Protein AF-A0A149URJ4-F1 (afdb_monomer_lite)

Secondary structure (DSSP, 8-state):
-EEEEEEEEEEEE-GGGS-HHHHHHHHHHS----SHHHHHHHHHHHHHTTSSPPEETTBTTT-EETTTEEGGGTEEEEEEEEEEEEEEP---

Radius of gyration: 15.44 Å; chains: 1; bounding box: 35×32×42 Å

Foldseek 3Di:
DDKDKDWDKDWDWPVVLCDPVLLVVLVVPHNVDPDPVVVRVVLQVCCVVVVFDWAADPPRQQDQDPSCGRCVSITHGIDGPDMDMDDDDDDD

Structure (mmCIF, N/CA/C/O backbone):
data_AF-A0A149URJ4-F1
#
_entry.id   AF-A0A149URJ4-F1
#
loop_
_atom_site.group_PDB
_atom_site.id
_atom_site.type_symbol
_atom_site.label_atom_id
_atom_site.label_alt_id
_atom_site.label_comp_id
_atom_site.label_asym_id
_atom_site.label_entity_id
_atom_site.label_seq_id
_atom_site.pdbx_PDB_ins_code
_atom_site.Cartn_x
_atom_site.Cartn_y
_atom_site.Cartn_z
_atom_site.occupancy
_atom_site.B_iso_or_equiv
_atom_site.auth_seq_id
_atom_site.auth_comp_id
_atom_site.auth_asym_id
_atom_site.auth_atom_id
_atom_site.pdbx_PDB_model_num
ATOM 1 N N . MET A 1 1 ? -13.094 -8.749 28.520 1.00 83.38 1 MET A N 1
ATOM 2 C CA . MET A 1 1 ? -13.567 -7.679 27.620 1.00 83.38 1 MET A CA 1
ATOM 3 C C . MET A 1 1 ? -12.766 -7.790 26.346 1.00 83.38 1 MET A C 1
ATOM 5 O O . MET A 1 1 ? -11.550 -7.651 26.410 1.00 83.38 1 MET A O 1
ATOM 9 N N . LEU A 1 2 ? -13.426 -8.129 25.245 1.00 92.88 2 LEU A N 1
ATOM 10 C CA . LEU A 1 2 ? -12.798 -8.232 23.937 1.00 92.88 2 LEU A CA 1
ATOM 11 C C . LEU A 1 2 ? -13.266 -7.029 23.116 1.00 92.88 2 LEU A C 1
ATOM 13 O O . LEU A 1 2 ? -14.450 -6.708 23.136 1.00 92.88 2 LEU A O 1
ATOM 17 N N . ILE A 1 3 ? -12.332 -6.326 22.482 1.00 95.00 3 ILE A N 1
ATOM 18 C CA . ILE A 1 3 ? -12.619 -5.163 21.639 1.00 95.00 3 ILE A CA 1
ATOM 19 C C . ILE A 1 3 ? -12.175 -5.519 20.225 1.00 95.00 3 ILE A C 1
ATOM 21 O O . ILE A 1 3 ? -11.003 -5.840 20.022 1.00 95.00 3 ILE A O 1
ATOM 25 N N . GLU A 1 4 ? -13.100 -5.485 19.272 1.00 95.38 4 GLU A N 1
ATOM 26 C CA . GLU A 1 4 ? -12.778 -5.563 17.852 1.00 95.38 4 GLU A CA 1
ATOM 27 C C . GLU A 1 4 ? -12.464 -4.159 17.336 1.00 95.38 4 GLU A C 1
ATOM 29 O O . GLU A 1 4 ? -13.150 -3.197 17.682 1.00 95.38 4 GLU A O 1
ATOM 34 N N . VAL A 1 5 ? -11.413 -4.040 16.528 1.00 95.56 5 VAL A N 1
ATOM 35 C CA . VAL A 1 5 ? -11.021 -2.789 15.877 1.00 95.56 5 VAL A CA 1
ATOM 36 C C . VAL A 1 5 ? -10.940 -3.051 14.382 1.00 95.56 5 VAL A C 1
ATOM 38 O O . VAL A 1 5 ? -10.123 -3.860 13.944 1.00 95.56 5 VAL A O 1
ATOM 41 N N . ASN A 1 6 ? -11.752 -2.340 13.606 1.00 96.62 6 ASN A N 1
ATOM 42 C CA . ASN A 1 6 ? -11.756 -2.416 12.151 1.00 96.62 6 ASN A CA 1
ATOM 43 C C . ASN A 1 6 ? -11.215 -1.106 11.578 1.00 96.62 6 ASN A C 1
ATOM 45 O O . ASN A 1 6 ? -11.661 -0.022 11.955 1.00 96.62 6 ASN A O 1
ATOM 49 N N . ARG A 1 7 ? -10.254 -1.195 10.653 1.00 97.62 7 ARG A N 1
ATOM 50 C CA . ARG A 1 7 ? -9.729 -0.044 9.906 1.00 97.62 7 ARG A CA 1
ATOM 51 C C . ARG A 1 7 ? -9.905 -0.287 8.417 1.00 97.62 7 ARG A C 1
ATOM 53 O O . ARG A 1 7 ? -9.471 -1.319 7.908 1.00 97.62 7 ARG A O 1
ATOM 60 N N . THR A 1 8 ? -10.485 0.684 7.722 1.00 98.12 8 THR A N 1
ATOM 61 C CA . THR A 1 8 ? -10.593 0.660 6.259 1.00 98.12 8 THR A CA 1
ATOM 62 C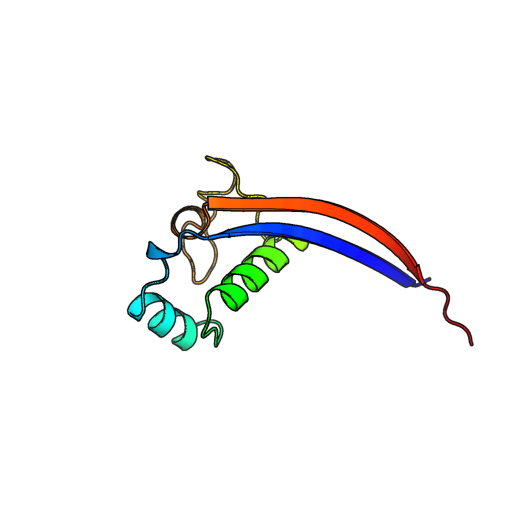 C . THR A 1 8 ? -9.474 1.502 5.671 1.00 98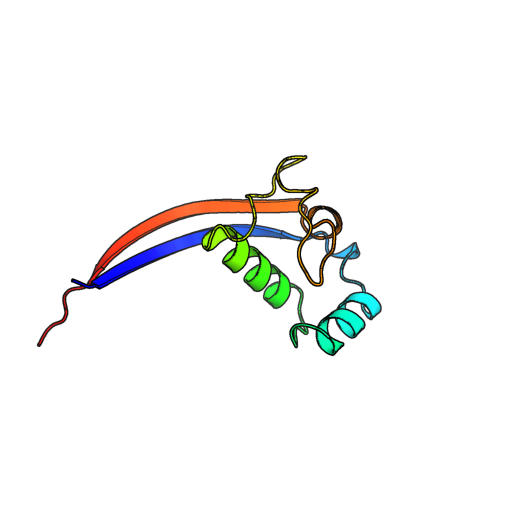.12 8 THR A C 1
ATOM 64 O O . THR A 1 8 ? -9.386 2.694 5.967 1.00 98.12 8 THR A O 1
ATOM 67 N N . VAL A 1 9 ? -8.624 0.900 4.837 1.00 98.50 9 VAL A N 1
ATOM 68 C CA . VAL A 1 9 ? -7.510 1.591 4.171 1.00 98.50 9 VAL A CA 1
ATOM 69 C C . VAL A 1 9 ? -7.764 1.641 2.670 1.00 98.50 9 VAL A C 1
ATOM 71 O O . VAL A 1 9 ? -7.926 0.604 2.031 1.00 98.50 9 VAL A O 1
ATOM 74 N N . ASN A 1 10 ? -7.773 2.843 2.102 1.00 98.38 10 ASN A N 1
ATOM 75 C CA . ASN A 1 10 ? -7.796 3.039 0.659 1.00 98.38 10 ASN A CA 1
ATOM 76 C C . ASN A 1 10 ? -6.370 2.994 0.114 1.00 98.38 10 ASN A C 1
ATOM 78 O O . ASN A 1 10 ? -5.546 3.826 0.500 1.00 98.38 10 ASN A O 1
ATOM 82 N N . VAL A 1 11 ? -6.094 2.047 -0.782 1.00 98.44 11 VAL A N 1
ATOM 83 C CA . VAL A 1 11 ? -4.772 1.835 -1.379 1.00 98.44 11 VAL A CA 1
ATOM 84 C C . VAL A 1 11 ? -4.850 2.011 -2.891 1.00 98.44 11 VAL A C 1
ATOM 86 O O . VAL A 1 11 ? -5.615 1.333 -3.570 1.00 98.44 11 VAL A O 1
ATOM 89 N N . GLU A 1 12 ? -4.008 2.892 -3.424 1.00 98.44 12 GLU A N 1
ATOM 90 C CA . GLU A 1 12 ? -3.792 3.071 -4.856 1.00 98.44 12 GLU A CA 1
ATOM 91 C C . GLU A 1 12 ? -2.332 2.736 -5.188 1.00 98.44 12 GLU A C 1
ATOM 93 O O . GLU A 1 12 ? -1.405 3.452 -4.795 1.00 98.44 12 GLU A O 1
ATOM 98 N N . LEU A 1 13 ? -2.125 1.636 -5.916 1.00 98.44 13 LEU A N 1
ATOM 99 C CA . LEU A 1 13 ? -0.808 1.179 -6.361 1.00 98.44 13 LEU A CA 1
ATOM 100 C C . LEU A 1 13 ? -0.421 1.784 -7.718 1.00 98.44 13 LEU A C 1
ATOM 102 O O . LEU A 1 13 ? -1.257 1.960 -8.606 1.00 98.44 13 LEU A O 1
ATOM 106 N N . LYS A 1 14 ? 0.877 2.022 -7.908 1.00 98.25 14 LYS A N 1
ATOM 107 C CA . LYS A 1 14 ? 1.497 2.342 -9.199 1.00 98.25 14 LYS A CA 1
ATOM 108 C C . LYS A 1 14 ? 1.744 1.046 -9.965 1.00 98.25 14 LYS A C 1
ATOM 110 O O . LYS A 1 14 ? 2.792 0.427 -9.825 1.00 98.25 14 LYS A O 1
ATOM 115 N N . GLN A 1 15 ? 0.739 0.583 -10.707 1.00 97.75 15 GLN A N 1
ATOM 116 C CA . GLN A 1 15 ? 0.737 -0.755 -11.323 1.00 97.75 15 GLN A CA 1
ATOM 117 C C . GLN A 1 15 ? 1.957 -1.029 -12.219 1.00 97.75 15 GLN A C 1
ATOM 119 O O . GLN A 1 15 ? 2.413 -2.164 -12.307 1.00 97.75 15 GLN A O 1
ATOM 124 N N . ASP A 1 16 ? 2.503 0.004 -12.855 1.00 98.19 16 ASP A N 1
ATOM 125 C CA . ASP A 1 16 ? 3.695 -0.052 -13.702 1.00 98.19 16 ASP A CA 1
ATOM 126 C C . ASP A 1 16 ? 4.988 -0.382 -12.937 1.00 98.19 16 ASP A C 1
ATOM 128 O O . ASP A 1 16 ? 5.906 -0.956 -13.525 1.00 98.19 16 ASP A O 1
ATOM 132 N N . ALA A 1 17 ? 5.048 -0.106 -11.630 1.00 98.12 17 ALA A N 1
ATOM 133 C CA . ALA A 1 17 ? 6.161 -0.509 -10.768 1.00 98.12 17 ALA A CA 1
ATOM 134 C C . ALA A 1 17 ? 6.179 -2.028 -10.494 1.00 98.12 17 ALA A C 1
ATOM 136 O O . ALA A 1 17 ? 7.235 -2.619 -10.265 1.00 98.12 17 ALA A O 1
ATOM 137 N N . PHE A 1 18 ? 5.024 -2.694 -10.581 1.00 98.19 18 PHE A N 1
ATOM 138 C CA . PHE A 1 18 ? 4.865 -4.128 -10.322 1.00 98.19 18 PHE A CA 1
ATOM 139 C C . PHE A 1 18 ? 5.065 -4.950 -11.597 1.00 98.19 18 PHE A C 1
ATOM 141 O O . PHE A 1 18 ? 4.194 -5.692 -12.059 1.00 98.19 18 PHE A O 1
ATOM 148 N N . THR A 1 19 ? 6.246 -4.805 -12.190 1.00 98.25 19 THR A N 1
ATOM 149 C CA . THR A 1 19 ? 6.634 -5.575 -13.375 1.00 98.25 19 THR A CA 1
ATOM 150 C C . THR A 1 19 ? 6.681 -7.076 -13.075 1.00 98.25 19 THR A C 1
ATOM 152 O O . THR A 1 19 ? 6.826 -7.498 -11.928 1.00 98.25 19 THR A O 1
ATOM 155 N N . HIS A 1 20 ? 6.611 -7.913 -14.115 1.00 97.94 20 HIS A N 1
ATOM 156 C CA . HIS A 1 20 ? 6.723 -9.366 -13.948 1.00 97.94 20 HIS A CA 1
ATOM 157 C C . HIS A 1 20 ? 8.004 -9.781 -13.204 1.00 97.94 20 HIS A C 1
ATOM 159 O O . HIS A 1 20 ? 7.960 -10.686 -12.367 1.00 97.94 20 HIS A O 1
ATOM 165 N N . ASP A 1 21 ? 9.119 -9.106 -13.497 1.00 98.12 21 ASP A N 1
ATOM 166 C CA . ASP A 1 21 ? 10.416 -9.375 -12.878 1.00 98.12 21 ASP A CA 1
ATOM 167 C C . ASP A 1 21 ? 10.438 -8.927 -11.416 1.00 98.12 21 ASP A C 1
ATOM 169 O O . ASP A 1 21 ? 10.801 -9.725 -10.556 1.00 98.12 21 ASP A O 1
ATOM 173 N N . PHE A 1 22 ? 9.929 -7.727 -11.104 1.00 98.06 22 PHE A N 1
ATOM 174 C CA . PHE A 1 22 ? 9.773 -7.291 -9.712 1.00 98.06 22 PHE A CA 1
ATOM 175 C C . PHE A 1 22 ? 8.931 -8.289 -8.913 1.00 98.06 22 PHE A C 1
ATOM 177 O O . PHE A 1 22 ? 9.372 -8.786 -7.881 1.00 98.06 22 PHE A O 1
ATOM 184 N N . MET A 1 23 ? 7.749 -8.651 -9.421 1.00 98.00 23 MET A N 1
ATOM 185 C CA . MET A 1 23 ? 6.860 -9.613 -8.764 1.00 98.00 23 MET A CA 1
ATOM 186 C C . MET A 1 23 ? 7.554 -10.965 -8.552 1.00 98.00 23 MET A C 1
ATOM 188 O O . MET A 1 23 ? 7.208 -11.707 -7.633 1.00 98.00 23 MET A O 1
ATOM 192 N N . LYS A 1 24 ? 8.491 -11.338 -9.437 1.00 97.88 24 LYS A N 1
ATOM 193 C CA . LYS A 1 24 ? 9.260 -12.589 -9.375 1.00 97.88 24 LYS A CA 1
ATOM 194 C C . LYS A 1 24 ? 10.350 -12.569 -8.334 1.00 97.88 24 LYS A C 1
ATOM 196 O O . LYS A 1 24 ? 10.480 -13.552 -7.605 1.00 97.88 24 LYS A O 1
ATOM 201 N N . ASP A 1 25 ? 11.085 -11.481 -8.260 1.00 97.81 25 ASP A N 1
ATOM 202 C CA . ASP A 1 25 ? 12.143 -11.337 -7.275 1.00 97.81 25 ASP A CA 1
ATOM 203 C C . ASP A 1 25 ? 11.545 -11.099 -5.886 1.00 97.81 25 ASP A C 1
ATOM 205 O O . ASP A 1 25 ? 11.958 -11.744 -4.925 1.00 97.81 25 ASP A O 1
ATOM 209 N N . PHE A 1 26 ? 10.470 -10.310 -5.788 1.00 98.19 26 PHE A N 1
ATOM 210 C CA . PHE A 1 26 ? 9.757 -10.088 -4.533 1.00 98.19 26 PHE A CA 1
ATOM 211 C C . PHE A 1 26 ? 9.318 -11.408 -3.886 1.00 98.19 26 PHE A C 1
ATOM 213 O O . PHE A 1 26 ? 9.619 -11.674 -2.724 1.00 98.19 26 PHE A O 1
ATOM 220 N N . ARG A 1 27 ? 8.647 -12.284 -4.645 1.00 97.69 27 ARG A N 1
ATOM 221 C CA . ARG A 1 27 ? 8.135 -13.555 -4.106 1.00 97.69 27 ARG A CA 1
ATOM 222 C C . ARG A 1 27 ? 9.199 -14.599 -3.794 1.00 97.69 27 ARG A C 1
ATOM 224 O O . ARG A 1 27 ? 8.890 -15.609 -3.167 1.00 97.69 27 ARG A O 1
ATOM 231 N N . LYS A 1 28 ? 10.427 -14.394 -4.268 1.00 97.38 28 LYS A N 1
ATOM 232 C CA . LYS A 1 28 ? 11.554 -15.278 -3.975 1.00 97.38 28 LYS A CA 1
ATOM 233 C C . LYS A 1 28 ? 12.072 -15.053 -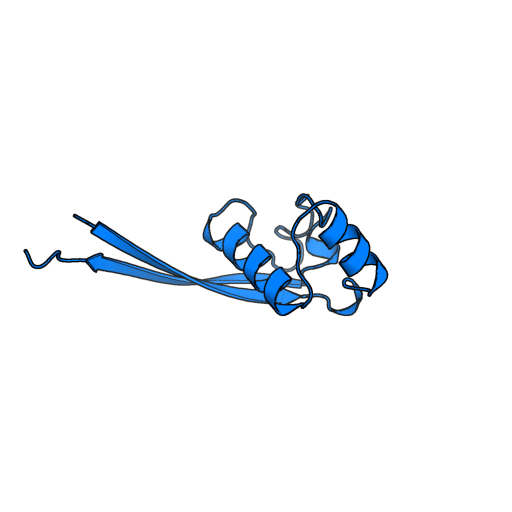2.554 1.00 97.38 28 LYS A C 1
ATOM 235 O O . LYS A 1 28 ? 12.388 -16.030 -1.881 1.00 97.38 28 LYS A O 1
ATOM 240 N N . ASP A 1 29 ? 12.138 -13.792 -2.132 1.00 96.25 29 ASP A N 1
ATOM 241 C CA . ASP A 1 29 ? 12.825 -13.396 -0.900 1.00 96.25 29 ASP A CA 1
ATOM 242 C C . ASP A 1 29 ? 11.862 -12.899 0.201 1.00 96.25 29 ASP A C 1
ATOM 244 O O . ASP A 1 29 ? 12.223 -12.934 1.376 1.00 96.25 29 ASP A O 1
ATOM 248 N N . PHE A 1 30 ? 10.632 -12.492 -0.148 1.00 96.75 30 PHE A N 1
ATOM 249 C CA . PHE A 1 30 ? 9.644 -11.938 0.788 1.00 96.75 30 PHE A CA 1
ATOM 250 C C . PHE A 1 30 ? 8.385 -12.816 0.891 1.00 96.75 30 PHE A C 1
ATOM 252 O O . PHE A 1 30 ? 8.413 -13.882 1.505 1.00 96.75 30 PHE A O 1
ATOM 259 N N . TYR A 1 31 ? 7.263 -12.388 0.304 1.00 96.69 31 TYR A N 1
ATOM 260 C CA . TYR A 1 31 ? 5.972 -13.074 0.410 1.00 96.69 31 TYR A CA 1
ATOM 261 C C . TYR A 1 31 ? 5.542 -13.657 -0.936 1.00 96.69 31 TYR A C 1
ATOM 263 O O . TYR A 1 31 ? 5.789 -13.026 -1.965 1.00 96.69 31 TYR A O 1
ATOM 271 N N . PRO A 1 32 ? 4.846 -14.808 -0.964 1.00 97.50 32 PRO A N 1
ATOM 272 C CA . PRO A 1 32 ? 4.390 -15.448 -2.195 1.00 97.50 32 PRO A CA 1
ATOM 273 C C . PRO 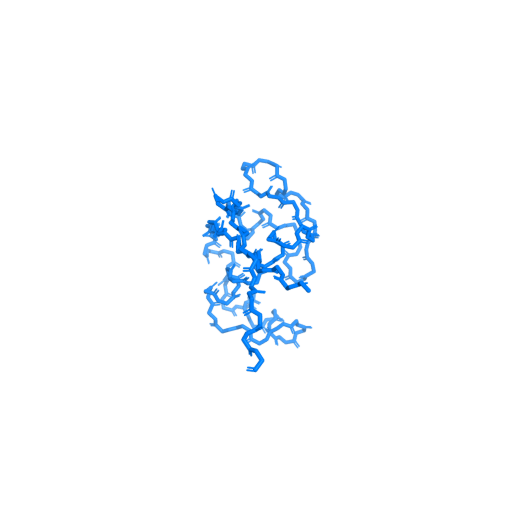A 1 32 ? 3.166 -14.728 -2.788 1.00 97.50 32 PRO A C 1
ATOM 275 O O . PRO A 1 32 ? 2.104 -15.322 -2.925 1.00 97.50 32 PRO A O 1
ATOM 278 N N . PHE A 1 33 ? 3.302 -13.442 -3.111 1.00 98.31 33 PHE A N 1
ATOM 279 C CA . PHE A 1 33 ? 2.268 -12.656 -3.774 1.00 98.31 33 PHE A CA 1
ATOM 280 C C . PHE A 1 33 ? 2.346 -12.868 -5.285 1.00 98.31 33 PHE A C 1
ATOM 282 O O . PHE A 1 33 ? 3.411 -12.785 -5.908 1.00 98.31 33 PHE A O 1
ATOM 289 N N . PHE A 1 34 ? 1.199 -13.169 -5.875 1.00 97.75 34 PHE A N 1
ATOM 290 C CA . PHE A 1 34 ? 1.027 -13.438 -7.298 1.00 97.75 34 PHE A CA 1
ATOM 291 C C . PHE A 1 34 ? 0.196 -12.354 -7.989 1.00 97.75 34 PHE A C 1
ATOM 293 O O . PHE A 1 34 ? 0.160 -12.301 -9.220 1.00 97.75 34 PHE A O 1
ATOM 300 N N . THR A 1 35 ? -0.451 -11.487 -7.214 1.00 98.00 35 THR A N 1
ATOM 301 C CA . THR A 1 35 ? -1.388 -10.470 -7.688 1.00 98.00 35 THR A CA 1
ATOM 302 C C . THR A 1 35 ? -1.118 -9.114 -7.045 1.00 98.00 35 THR A C 1
ATOM 304 O O . THR A 1 35 ? -0.594 -9.021 -5.937 1.00 98.00 35 THR A O 1
ATOM 307 N N . LEU A 1 36 ? -1.517 -8.043 -7.736 1.00 98.06 36 LEU A N 1
ATOM 308 C CA . LEU A 1 36 ? -1.472 -6.685 -7.189 1.00 98.06 36 LEU A CA 1
ATOM 309 C C . LEU A 1 36 ? -2.323 -6.537 -5.924 1.00 98.06 36 LEU A C 1
ATOM 311 O O . LEU A 1 36 ? -1.939 -5.802 -5.019 1.00 98.06 36 LEU A O 1
ATOM 315 N N . ASP A 1 37 ? -3.444 -7.253 -5.848 1.00 98.38 37 ASP A N 1
ATOM 316 C CA . ASP A 1 37 ? -4.359 -7.189 -4.710 1.00 98.38 37 ASP A CA 1
ATOM 317 C C . ASP A 1 37 ? -3.690 -7.684 -3.423 1.00 98.38 37 ASP A C 1
ATOM 319 O O . ASP A 1 37 ? -3.867 -7.078 -2.370 1.00 98.38 37 ASP A O 1
ATOM 323 N N . GLU A 1 38 ? -2.855 -8.723 -3.495 1.00 98.62 38 GLU A N 1
ATOM 324 C CA . GLU A 1 38 ? -2.093 -9.214 -2.338 1.00 98.62 38 GLU A CA 1
ATOM 325 C C . GLU A 1 38 ? -1.053 -8.190 -1.862 1.00 98.62 38 GLU A C 1
ATOM 327 O O . GLU A 1 38 ? -0.902 -7.965 -0.659 1.00 98.62 38 GLU A O 1
ATOM 332 N N . HIS A 1 39 ? -0.386 -7.494 -2.789 1.00 98.50 39 HIS A N 1
ATOM 333 C CA . HIS A 1 39 ? 0.485 -6.373 -2.431 1.00 98.50 39 HIS A CA 1
ATOM 334 C C . HIS A 1 39 ? -0.311 -5.222 -1.805 1.00 98.50 39 HIS A C 1
ATOM 336 O O . HIS A 1 39 ? 0.110 -4.672 -0.786 1.00 98.50 39 HIS A O 1
ATOM 342 N N . ALA A 1 40 ? -1.477 -4.875 -2.357 1.00 98.56 40 ALA A N 1
ATOM 343 C CA . ALA A 1 40 ? -2.336 -3.829 -1.807 1.00 98.56 40 ALA A CA 1
ATOM 344 C C . ALA A 1 40 ? -2.807 -4.179 -0.387 1.00 98.56 40 ALA A C 1
ATOM 346 O O . ALA A 1 40 ? -2.735 -3.331 0.501 1.00 98.56 40 ALA A O 1
ATOM 347 N N . GLN A 1 41 ? -3.205 -5.432 -0.146 1.00 98.56 41 GLN A N 1
ATOM 348 C CA . GLN A 1 41 ? -3.559 -5.946 1.182 1.00 98.56 41 GLN A CA 1
ATOM 349 C C . GLN A 1 41 ? -2.378 -5.866 2.151 1.00 98.56 41 GLN A C 1
ATOM 351 O O . GLN A 1 41 ? -2.543 -5.439 3.294 1.00 98.56 41 GLN A O 1
ATOM 356 N N . HIS A 1 42 ? -1.175 -6.221 1.691 1.00 98.12 42 HIS A N 1
ATOM 357 C CA . HIS A 1 42 ? 0.036 -6.106 2.493 1.00 98.12 42 HIS A CA 1
ATOM 358 C C . HIS A 1 42 ? 0.331 -4.651 2.890 1.00 98.12 42 HIS A C 1
ATOM 360 O O . HIS A 1 42 ? 0.628 -4.371 4.048 1.00 98.12 42 HIS A O 1
ATOM 366 N N . ILE A 1 43 ? 0.217 -3.700 1.965 1.00 98.44 43 ILE A N 1
ATOM 367 C CA . ILE A 1 43 ? 0.399 -2.278 2.285 1.00 98.44 43 ILE A CA 1
ATOM 368 C C . ILE A 1 43 ? -0.712 -1.773 3.211 1.00 98.44 43 ILE A C 1
ATOM 370 O O . ILE A 1 43 ? -0.422 -1.088 4.194 1.00 98.44 43 ILE A O 1
ATOM 374 N N . ALA A 1 44 ? -1.962 -2.169 2.963 1.00 98.50 44 ALA A N 1
ATOM 375 C CA . ALA A 1 44 ? -3.095 -1.823 3.813 1.00 98.50 44 ALA A CA 1
ATOM 376 C C . ALA A 1 44 ? -2.877 -2.277 5.263 1.00 98.50 44 ALA A C 1
ATOM 378 O O . ALA A 1 44 ? -3.066 -1.476 6.177 1.00 98.50 44 ALA A O 1
ATOM 379 N N . GLN A 1 45 ? -2.416 -3.515 5.495 1.00 98.06 45 GLN A N 1
ATOM 380 C CA . GLN A 1 45 ? -2.140 -3.981 6.860 1.00 98.06 45 GLN A CA 1
ATOM 381 C C . GLN A 1 45 ? -0.995 -3.208 7.526 1.00 98.06 45 GLN A C 1
ATOM 383 O O . GLN A 1 45 ? -1.043 -3.004 8.737 1.00 98.06 45 GLN A O 1
ATOM 388 N N . LEU A 1 46 ? 0.034 -2.792 6.777 1.00 98.06 46 LEU A N 1
ATOM 389 C CA . LEU A 1 46 ? 1.169 -2.065 7.346 1.00 98.06 46 LEU A CA 1
ATOM 390 C C . LEU A 1 46 ? 0.731 -0.682 7.830 1.00 98.06 46 LEU A C 1
ATOM 392 O O . LEU A 1 46 ? 1.074 -0.303 8.948 1.00 98.06 46 LEU A O 1
ATOM 396 N N . VAL A 1 47 ? -0.078 0.019 7.029 1.00 98.12 47 VAL A N 1
ATOM 397 C CA . VAL A 1 47 ? -0.673 1.311 7.405 1.00 98.12 47 VAL A CA 1
ATOM 398 C C . VAL A 1 47 ? -1.671 1.137 8.550 1.00 98.12 47 VAL A C 1
ATOM 400 O O . VAL A 1 47 ? -1.593 1.841 9.553 1.00 98.12 47 VAL A O 1
ATOM 403 N N . ALA A 1 48 ? -2.579 0.159 8.465 1.00 97.88 48 ALA A N 1
ATOM 404 C CA . ALA A 1 48 ? -3.587 -0.084 9.501 1.00 97.88 48 ALA A CA 1
ATOM 405 C C . ALA A 1 48 ? -2.969 -0.416 10.871 1.00 97.88 48 ALA A C 1
ATOM 407 O O . ALA A 1 48 ? -3.559 -0.112 11.908 1.00 97.88 48 ALA A O 1
ATOM 408 N N . ARG A 1 49 ? -1.785 -1.032 10.880 1.00 96.62 49 ARG A N 1
ATOM 409 C CA . ARG A 1 49 ? -1.027 -1.376 12.092 1.00 96.62 49 ARG A CA 1
ATOM 410 C C . ARG A 1 49 ? -0.002 -0.315 12.490 1.00 96.62 49 ARG A C 1
ATOM 412 O O . ARG A 1 49 ? 0.738 -0.555 13.439 1.00 96.62 49 ARG A O 1
ATOM 419 N N . GLU A 1 50 ? 0.064 0.801 11.762 1.00 95.88 50 GLU A N 1
ATOM 420 C CA . GLU A 1 50 ? 0.998 1.910 12.008 1.00 95.88 50 GLU A CA 1
ATOM 421 C C . GLU A 1 50 ? 2.469 1.462 11.987 1.00 95.88 50 GLU A C 1
ATOM 423 O O . GLU A 1 50 ? 3.332 2.025 12.654 1.00 95.88 50 GLU A O 1
ATOM 428 N N . VAL A 1 51 ? 2.762 0.416 11.205 1.00 97.44 51 VAL A N 1
ATOM 429 C CA . VAL A 1 51 ? 4.135 -0.032 10.923 1.00 97.44 51 VAL A CA 1
ATOM 430 C C . VAL A 1 51 ? 4.790 0.906 9.909 1.00 97.44 51 VAL A C 1
ATOM 432 O O . VAL A 1 51 ? 6.003 1.114 9.947 1.00 97.44 51 VAL A O 1
ATOM 435 N N . ILE A 1 52 ? 3.982 1.471 9.009 1.00 97.31 52 ILE A N 1
ATOM 436 C CA . ILE A 1 52 ? 4.384 2.522 8.076 1.00 97.31 52 ILE A CA 1
ATOM 437 C C . ILE A 1 52 ? 3.409 3.696 8.165 1.00 97.31 52 ILE A C 1
ATOM 439 O O . ILE A 1 52 ? 2.245 3.508 8.530 1.00 97.31 52 ILE A O 1
ATOM 443 N N . ASP A 1 53 ? 3.890 4.887 7.826 1.00 97.38 53 ASP A N 1
ATOM 444 C CA . ASP A 1 53 ? 3.076 6.094 7.771 1.00 97.38 53 ASP A CA 1
ATOM 445 C C . ASP A 1 53 ? 2.063 6.017 6.620 1.00 97.38 53 ASP A C 1
ATOM 447 O O . ASP A 1 53 ? 2.277 5.369 5.593 1.00 97.38 53 ASP A O 1
ATOM 451 N N . GLU A 1 54 ? 0.963 6.749 6.767 1.00 97.94 54 GLU A N 1
ATOM 452 C CA . GLU A 1 54 ? 0.026 7.006 5.679 1.00 97.94 54 GLU A CA 1
ATOM 453 C C . GLU A 1 54 ? 0.703 7.702 4.488 1.00 97.94 54 GLU A C 1
ATOM 455 O O . GLU A 1 54 ? 1.423 8.698 4.641 1.00 97.94 54 GLU A O 1
ATOM 460 N N . ILE A 1 55 ? 0.403 7.222 3.281 1.00 97.81 55 ILE A N 1
ATOM 461 C CA . ILE A 1 55 ? 1.046 7.675 2.045 1.00 97.81 55 ILE A CA 1
ATOM 462 C C . ILE A 1 55 ? 0.096 8.601 1.290 1.00 97.81 55 ILE A C 1
ATOM 464 O O . ILE A 1 55 ? -0.974 8.180 0.850 1.00 97.81 55 ILE A O 1
ATOM 468 N N . GLU A 1 56 ? 0.506 9.857 1.103 1.00 95.25 56 GLU A N 1
ATOM 469 C CA . GLU A 1 56 ? -0.227 10.858 0.320 1.00 95.25 56 GLU A C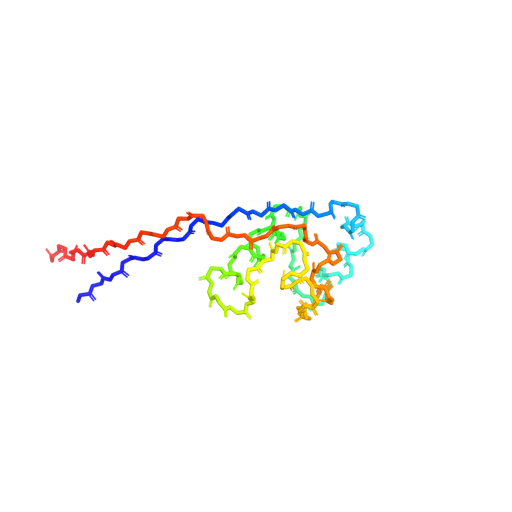A 1
ATOM 470 C C . GLU A 1 56 ? 0.719 11.947 -0.198 1.00 95.25 56 GLU A C 1
ATOM 472 O O . GLU A 1 56 ? 1.361 12.679 0.564 1.00 95.25 56 GLU A O 1
ATOM 477 N N . GLY A 1 57 ? 0.811 12.077 -1.523 1.00 88.25 57 GLY A N 1
ATOM 478 C CA . GLY A 1 57 ? 1.735 13.021 -2.147 1.00 88.25 57 GLY A CA 1
ATOM 479 C C . GLY A 1 57 ? 3.185 12.717 -1.758 1.00 88.25 57 GLY A C 1
ATOM 480 O O . GLY A 1 57 ? 3.723 11.687 -2.145 1.00 88.25 57 GLY A O 1
ATOM 481 N N . ARG A 1 58 ? 3.828 13.626 -1.011 1.00 86.50 58 ARG A N 1
ATOM 482 C CA . ARG A 1 58 ? 5.197 13.429 -0.487 1.00 86.50 58 ARG A CA 1
ATOM 483 C C . ARG A 1 58 ? 5.235 12.848 0.930 1.00 86.50 58 ARG A C 1
ATOM 485 O O . ARG A 1 58 ? 6.306 12.454 1.381 1.00 86.50 58 ARG A O 1
ATOM 492 N N . ARG A 1 59 ? 4.111 12.828 1.654 1.00 91.81 59 ARG A N 1
ATOM 493 C CA . ARG A 1 59 ? 4.050 12.268 3.013 1.00 91.81 59 ARG A CA 1
ATOM 494 C C . ARG A 1 59 ? 4.110 10.744 2.920 1.00 91.81 59 ARG A C 1
ATOM 496 O O . ARG A 1 59 ? 3.424 10.172 2.078 1.00 91.81 59 ARG A O 1
ATOM 503 N N . GLY A 1 60 ? 4.962 10.114 3.729 1.00 93.50 60 GLY A N 1
ATOM 504 C CA . GLY A 1 60 ? 5.152 8.656 3.770 1.00 93.50 60 GLY A CA 1
ATOM 505 C C . GLY A 1 60 ? 5.859 8.053 2.546 1.00 93.50 60 GLY A C 1
ATOM 506 O O . GLY A 1 60 ? 6.444 6.984 2.645 1.00 93.50 60 GLY A O 1
ATOM 507 N N . ALA A 1 61 ? 5.883 8.746 1.403 1.00 95.38 61 ALA A N 1
ATOM 508 C CA . ALA A 1 61 ? 6.413 8.232 0.139 1.00 95.38 61 ALA A CA 1
ATOM 509 C C . ALA A 1 61 ? 7.910 7.859 0.179 1.00 95.38 61 ALA A C 1
ATOM 511 O O . ALA A 1 61 ? 8.325 6.913 -0.479 1.00 95.38 61 ALA A O 1
ATOM 512 N N . GLU A 1 62 ? 8.722 8.566 0.966 1.00 97.44 62 GLU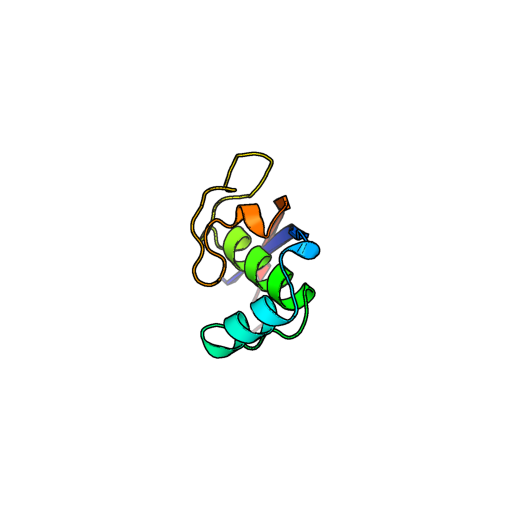 A N 1
ATOM 513 C CA . GLU A 1 62 ? 10.163 8.284 1.092 1.00 97.44 62 GLU A CA 1
ATOM 514 C C . GLU A 1 62 ? 10.470 7.193 2.131 1.00 97.44 62 GLU A C 1
ATOM 516 O O . GLU A 1 62 ? 11.633 6.852 2.355 1.00 97.44 62 GLU A O 1
ATOM 521 N N . GLN A 1 63 ? 9.450 6.654 2.808 1.00 97.69 63 GLN A N 1
ATOM 522 C CA . GLN A 1 63 ? 9.660 5.618 3.807 1.00 97.69 63 GLN A CA 1
ATOM 523 C C . GLN A 1 63 ? 10.163 4.339 3.141 1.00 97.69 63 GLN A C 1
ATOM 525 O O . GLN A 1 63 ? 9.563 3.826 2.197 1.00 97.69 63 GLN A O 1
ATOM 530 N N . PHE A 1 64 ? 11.261 3.804 3.670 1.00 97.94 64 PHE A N 1
ATOM 531 C CA . PHE A 1 64 ? 11.779 2.520 3.233 1.00 97.94 64 PHE A CA 1
ATOM 532 C C . PHE A 1 64 ? 10.940 1.382 3.821 1.00 97.94 64 PHE A C 1
ATOM 534 O O . PHE A 1 64 ? 10.795 1.281 5.041 1.00 97.94 64 PHE A O 1
ATOM 541 N N . VAL A 1 65 ? 10.434 0.506 2.956 1.00 97.75 65 VAL A N 1
ATOM 542 C CA . VAL A 1 65 ? 9.684 -0.696 3.328 1.00 97.75 65 VAL A CA 1
ATOM 543 C C . VAL A 1 65 ? 10.399 -1.911 2.758 1.00 97.75 65 VAL A C 1
ATOM 545 O O . VAL A 1 65 ? 10.699 -1.974 1.566 1.00 97.75 65 VAL A O 1
ATOM 548 N N . GLU A 1 66 ? 10.688 -2.889 3.612 1.00 96.25 66 GLU A N 1
ATOM 549 C CA . GLU A 1 66 ? 11.375 -4.113 3.208 1.00 96.25 66 GLU A CA 1
ATOM 550 C C . GLU A 1 66 ? 10.618 -4.825 2.070 1.00 96.25 66 GLU A C 1
ATOM 552 O O . GLU A 1 66 ? 9.398 -4.989 2.112 1.00 96.25 66 GLU A O 1
ATOM 557 N N . GLY A 1 67 ? 11.352 -5.169 1.011 1.00 96.19 67 GLY A N 1
ATOM 558 C CA . GLY A 1 67 ? 10.819 -5.713 -0.241 1.00 96.19 67 GLY A CA 1
ATOM 559 C C . GLY A 1 67 ? 10.330 -4.687 -1.265 1.00 96.19 67 GLY A C 1
ATOM 560 O O . GLY A 1 67 ? 10.292 -5.010 -2.449 1.00 96.19 67 GLY A O 1
ATOM 561 N N . TYR A 1 68 ? 10.028 -3.453 -0.858 1.00 97.69 68 TYR A N 1
ATOM 562 C CA . TYR A 1 68 ? 9.568 -2.386 -1.759 1.00 97.69 68 TYR A CA 1
ATOM 563 C C . TYR A 1 68 ? 10.588 -1.252 -1.921 1.00 97.69 68 TYR A C 1
ATOM 565 O O . TYR A 1 68 ? 10.516 -0.508 -2.886 1.00 97.69 68 TYR A O 1
ATOM 573 N N . GLY A 1 69 ? 11.540 -1.081 -1.002 1.00 97.50 69 GLY A N 1
ATOM 574 C CA . GLY A 1 69 ? 12.399 0.104 -1.015 1.00 97.50 69 GLY A CA 1
ATOM 575 C C . GLY A 1 69 ? 11.617 1.368 -0.630 1.00 97.50 69 GLY A C 1
ATOM 576 O O . GLY A 1 69 ? 10.744 1.279 0.237 1.00 97.50 69 GLY A O 1
ATOM 577 N N . PRO A 1 70 ? 11.913 2.546 -1.213 1.00 97.38 70 PRO A N 1
ATOM 578 C CA . PRO A 1 70 ? 11.100 3.747 -1.021 1.00 97.38 70 PRO A CA 1
ATOM 579 C C . PRO A 1 70 ? 9.665 3.496 -1.498 1.00 97.38 70 PRO A C 1
ATOM 581 O O . PRO A 1 70 ? 9.397 3.356 -2.692 1.00 97.38 70 PRO A O 1
ATOM 584 N N . ILE A 1 71 ? 8.717 3.417 -0.564 1.00 98.00 71 ILE A N 1
ATOM 585 C CA . ILE A 1 71 ? 7.378 2.891 -0.858 1.00 98.00 71 ILE A CA 1
ATOM 586 C C . ILE A 1 71 ? 6.598 3.743 -1.864 1.00 98.00 71 ILE A C 1
ATOM 588 O O . ILE A 1 71 ? 5.745 3.238 -2.594 1.00 98.00 71 ILE A O 1
ATOM 592 N N . GLY A 1 72 ? 6.933 5.027 -1.961 1.00 97.56 72 GLY A N 1
ATOM 593 C CA . GLY A 1 72 ? 6.393 5.953 -2.941 1.00 97.56 72 GLY A CA 1
ATOM 594 C C . GLY A 1 72 ? 6.705 5.574 -4.386 1.00 97.56 72 GLY A C 1
ATOM 595 O O . GLY A 1 72 ? 6.010 6.055 -5.278 1.00 97.56 72 GLY A O 1
ATOM 596 N N . GLU A 1 73 ? 7.681 4.707 -4.664 1.00 97.94 73 GLU A N 1
ATOM 597 C CA . GLU A 1 73 ? 7.902 4.150 -6.008 1.00 97.94 73 GLU A CA 1
ATOM 598 C C . GLU A 1 73 ? 6.784 3.178 -6.421 1.00 97.94 73 GLU A C 1
ATOM 600 O O . GLU A 1 73 ? 6.469 3.080 -7.604 1.00 97.94 73 GLU A O 1
ATOM 605 N N . PHE A 1 74 ? 6.113 2.553 -5.448 1.00 98.31 74 PHE A N 1
ATOM 606 C CA . PHE A 1 74 ? 5.107 1.504 -5.654 1.00 98.31 74 PHE A CA 1
ATOM 607 C C . PHE A 1 74 ? 3.687 1.946 -5.303 1.00 98.31 74 PHE A C 1
ATOM 609 O O . PHE A 1 74 ? 2.717 1.451 -5.874 1.00 98.31 74 PHE A O 1
ATOM 616 N N . VAL A 1 75 ? 3.535 2.876 -4.366 1.00 98.31 75 VAL A N 1
ATOM 617 C CA . VAL A 1 75 ? 2.238 3.275 -3.818 1.00 98.31 75 VAL A CA 1
ATOM 618 C C . VAL A 1 75 ? 2.014 4.753 -4.089 1.00 98.31 75 VAL A C 1
ATOM 620 O O . VAL A 1 75 ? 2.832 5.604 -3.741 1.00 98.31 75 VAL A O 1
ATOM 623 N N . LYS A 1 76 ? 0.891 5.075 -4.727 1.00 97.75 76 LYS A N 1
ATOM 624 C CA . LYS A 1 76 ? 0.459 6.458 -4.932 1.00 97.75 76 LYS A CA 1
ATOM 625 C C . LYS A 1 76 ? -0.275 6.989 -3.705 1.00 97.75 76 LYS A C 1
ATOM 627 O O . LYS A 1 76 ? -0.106 8.156 -3.348 1.00 97.75 76 LYS A O 1
ATOM 632 N N . THR A 1 77 ? -1.100 6.160 -3.071 1.00 98.31 77 THR A N 1
ATOM 633 C CA . THR A 1 77 ? -1.856 6.534 -1.871 1.00 98.31 77 THR A CA 1
ATOM 634 C C . THR A 1 77 ? -2.116 5.306 -1.003 1.00 98.31 77 THR A C 1
ATOM 636 O O . THR A 1 77 ? -2.416 4.241 -1.534 1.00 98.31 77 THR A O 1
ATOM 639 N N . ALA A 1 78 ? -2.002 5.452 0.315 1.00 98.44 78 ALA A N 1
ATOM 640 C CA . ALA A 1 78 ? -2.442 4.462 1.295 1.00 98.44 78 ALA A CA 1
ATOM 641 C C . ALA A 1 78 ? -2.903 5.196 2.560 1.00 98.44 78 ALA A C 1
ATOM 643 O O . ALA A 1 78 ? -2.071 5.664 3.337 1.00 98.44 78 ALA A O 1
ATOM 644 N N . LEU A 1 79 ? -4.220 5.347 2.713 1.00 98.25 79 LEU A N 1
ATOM 645 C CA . LEU A 1 79 ? -4.844 6.200 3.731 1.00 98.25 79 LEU A CA 1
ATOM 646 C C . LEU A 1 79 ? -5.931 5.447 4.489 1.00 98.25 79 LEU A C 1
ATOM 648 O O . LEU A 1 79 ? -6.787 4.806 3.875 1.00 98.25 79 LEU A O 1
ATOM 652 N N . VAL A 1 80 ? -5.933 5.566 5.810 1.00 98.06 80 VAL A N 1
ATOM 653 C CA . VAL A 1 80 ? -7.008 5.100 6.681 1.00 98.06 80 VAL A CA 1
ATOM 654 C C . VAL A 1 80 ? -8.199 6.035 6.496 1.00 98.06 80 VAL A C 1
ATOM 656 O O . VAL A 1 80 ? -8.155 7.209 6.849 1.00 98.06 80 VAL A O 1
ATOM 659 N N . GLN A 1 81 ? -9.281 5.516 5.926 1.00 97.44 81 GLN A N 1
ATOM 660 C CA . GLN A 1 81 ? -10.495 6.294 5.670 1.00 97.44 81 GLN A CA 1
ATOM 661 C C . GLN A 1 81 ? -11.493 6.229 6.819 1.00 97.44 81 GLN A C 1
ATOM 663 O O . GLN A 1 81 ? -12.220 7.190 7.055 1.00 97.44 81 GLN A O 1
ATOM 668 N N . ASP A 1 82 ? -11.542 5.090 7.503 1.00 97.06 82 ASP A N 1
ATOM 669 C CA . ASP A 1 82 ? -12.487 4.843 8.581 1.00 97.06 82 ASP A CA 1
ATOM 670 C C . ASP A 1 82 ? -11.854 3.959 9.654 1.00 97.06 82 ASP A C 1
ATOM 672 O O . ASP A 1 82 ? -10.964 3.143 9.382 1.00 97.06 82 ASP A O 1
ATOM 676 N N . THR A 1 83 ? -12.296 4.142 10.892 1.00 97.25 83 THR A N 1
ATOM 677 C CA . THR A 1 83 ? -11.927 3.292 12.021 1.00 97.25 83 THR A CA 1
ATOM 678 C C . THR A 1 83 ? -13.142 3.116 12.915 1.00 97.25 83 THR A C 1
ATOM 680 O O . THR A 1 83 ? -13.697 4.095 13.413 1.00 97.25 83 THR A O 1
ATOM 683 N N . SER A 1 84 ? -13.520 1.866 13.156 1.00 96.75 84 SER A N 1
ATOM 684 C CA . SER A 1 84 ? -14.602 1.496 14.065 1.00 96.75 84 SER A CA 1
ATOM 685 C C . SER A 1 84 ? -14.093 0.557 15.153 1.00 96.75 84 SER A C 1
ATOM 687 O O . SER A 1 84 ? -13.088 -0.141 14.991 1.00 96.75 84 SER A O 1
ATOM 689 N N . MET A 1 85 ? -14.763 0.598 16.303 1.00 96.75 85 MET A N 1
ATOM 690 C CA . MET A 1 85 ? -14.430 -0.217 17.465 1.00 96.75 85 MET A CA 1
ATOM 691 C C . MET A 1 85 ? -15.708 -0.736 18.105 1.00 96.75 85 MET A C 1
ATOM 693 O O . MET A 1 85 ? -16.627 0.041 18.371 1.00 96.75 85 MET A O 1
ATOM 697 N N . GLU A 1 86 ? -15.743 -2.029 18.397 1.00 95.94 86 GLU A N 1
ATOM 698 C CA . GLU A 1 86 ? -16.911 -2.691 18.972 1.00 95.94 86 GLU A CA 1
ATOM 699 C C . GLU A 1 86 ? -16.498 -3.529 20.183 1.00 95.94 86 GLU A C 1
ATOM 701 O O . GLU A 1 86 ? -15.472 -4.208 20.174 1.00 95.94 86 GLU A O 1
ATOM 706 N N . THR A 1 87 ? -17.284 -3.474 21.264 1.00 95.62 87 THR A N 1
ATOM 707 C CA . THR A 1 87 ? -17.083 -4.382 22.403 1.00 95.62 87 THR A CA 1
ATOM 708 C C . THR A 1 87 ? -17.784 -5.694 22.108 1.00 95.62 87 THR A C 1
ATOM 710 O O . THR A 1 87 ? -19.008 -5.727 22.018 1.00 95.62 87 THR A O 1
ATOM 713 N N . LEU A 1 88 ? -17.017 -6.775 22.005 1.00 92.75 88 LEU A N 1
ATOM 714 C CA . LEU A 1 88 ? -17.562 -8.108 21.813 1.00 92.75 88 LEU A CA 1
ATOM 715 C C . LEU A 1 88 ? -17.937 -8.706 23.174 1.00 92.75 88 LEU A C 1
ATOM 717 O O . LEU A 1 88 ? -17.097 -8.860 24.072 1.00 92.75 88 LEU A O 1
ATOM 721 N N . THR A 1 89 ? -19.219 -9.026 23.335 1.00 86.31 89 THR A N 1
ATOM 722 C CA . THR A 1 89 ? -19.728 -9.812 24.459 1.00 86.31 89 THR A CA 1
ATOM 723 C C . THR A 1 89 ? -19.509 -11.286 24.154 1.00 86.31 89 THR A C 1
ATOM 725 O O . THR A 1 89 ? -19.961 -11.789 23.130 1.00 86.31 89 THR A O 1
ATOM 728 N N . THR A 1 90 ? -18.791 -11.986 25.025 1.00 75.50 90 THR A N 1
ATOM 729 C CA . THR A 1 90 ? -18.753 -13.447 24.985 1.00 75.50 90 THR A CA 1
ATOM 730 C C . THR A 1 90 ? -20.024 -13.947 25.656 1.00 75.50 90 THR A C 1
ATOM 732 O O . THR A 1 90 ? -20.141 -13.817 26.874 1.00 75.50 90 THR A O 1
ATOM 735 N N . ASP A 1 91 ? -20.974 -14.460 24.877 1.00 69.88 91 ASP A N 1
ATOM 736 C CA . ASP A 1 91 ? -22.045 -15.283 25.437 1.00 69.88 91 ASP A CA 1
ATOM 737 C C . ASP A 1 91 ? -21.388 -16.574 25.962 1.00 69.88 91 ASP A C 1
ATOM 739 O O . ASP A 1 91 ? -20.716 -17.275 25.200 1.00 69.88 91 ASP A O 1
ATOM 743 N N . GLU A 1 92 ? -21.483 -16.810 27.276 1.00 57.28 92 GLU A N 1
ATOM 744 C CA . GLU A 1 92 ? -21.037 -18.051 27.937 1.00 57.28 92 GLU A CA 1
ATOM 745 C C . GLU A 1 92 ? -21.896 -19.258 27.538 1.00 57.28 92 GLU A C 1
ATOM 747 O O . GLU A 1 92 ? -23.140 -19.114 27.465 1.00 57.28 92 GLU A O 1
#

pLDDT: mean 95.89, std 6.0, range [57.28, 98.62]

Organism: NCBI:txid178901

Sequence (92 aa):
MLIEVNRTVNVELKQDAFTHDFMKDFRKDFYPFFTLDEHAQHIAQLVAREVIDEIEGRRGAEQFVEGYGPIGEFVKTALVQDTSMETLTTDE